Protein AF-A0A0G1JNJ3-F1 (afdb_monomer)

Sequence (106 aa):
MGRRGDKGFCFLMYSGKFKASFDRLKHMERIANGLELAELDLKLRGQGDIYGTMQSGIKTFKIANVYDIALLQRAKEDAELLANDLNRYPALVNKLMEKGKYIGNN

InterPro domains:
  IPR027417 P-loop containing nucleoside triphosphate hydrolase [G3DSA:3.40.50.300] (1-87)
  IPR045562 ATP-dependent DNA helicase RecG, domain 3, C-terminal [PF19833] (33-84)
  IPR047112 ATP-dependent DNA helicase RecG/Transcription-repair-coupling factor [PTHR47964] (2-101)

Nearest PDB structures (foldseek):
  8qkv-assembly1_S  TM=1.849E-01  e=5.425E+00  Saccharomyces cerevisiae S288C

Mean predicted aligned error: 15.07 Å

Secondary structure (DSSP, 8-state):
---TT-----------S-HHHHHHHHHHHH---HHHHHHHHHHHH----TTS---TTS---SS--TT-HHHHHHHHHHHHHHHHTGGG-HHHHHHHHHT-------

Organism: NCBI:txid1619110

Solvent-accessible surface area (backbone atoms only — not comparable to full-atom values): 7039 Å² total; per-residue (Å²): 105,52,67,96,84,49,93,46,70,83,86,89,84,84,88,77,92,51,68,72,63,53,53,51,52,54,47,63,74,70,48,86,49,70,66,64,46,49,55,49,46,39,68,76,70,42,79,74,64,86,79,79,56,88,52,97,75,71,77,71,62,90,83,62,58,88,83,42,56,69,59,54,50,48,55,47,52,53,48,56,59,45,62,78,50,46,84,82,37,60,72,56,51,53,56,52,62,76,69,58,78,86,79,70,89,126

pLDDT: mean 74.66, std 15.03, range [33.78, 92.81]

Structure (mmCIF, N/CA/C/O backbone):
data_AF-A0A0G1JNJ3-F1
#
_entry.id   AF-A0A0G1JNJ3-F1
#
loop_
_atom_site.group_PDB
_atom_site.id
_atom_site.type_symbol
_atom_site.label_atom_id
_atom_site.label_alt_id
_atom_site.label_comp_id
_atom_site.label_asym_id
_atom_site.label_entity_id
_atom_site.label_seq_id
_atom_site.pdbx_PDB_ins_code
_atom_site.Cartn_x
_atom_site.Cartn_y
_atom_site.Cartn_z
_atom_site.occupancy
_atom_site.B_iso_or_equiv
_atom_site.auth_seq_id
_atom_site.auth_comp_id
_atom_site.auth_asym_id
_atom_site.auth_atom_id
_atom_site.pdbx_PDB_model_num
ATOM 1 N N . MET A 1 1 ? -10.945 -10.115 20.872 1.00 64.25 1 MET A N 1
ATOM 2 C CA . MET A 1 1 ? -11.338 -11.091 19.825 1.00 64.25 1 MET A CA 1
ATOM 3 C C . MET A 1 1 ? -12.277 -12.120 20.427 1.00 64.25 1 MET A C 1
ATOM 5 O O . MET A 1 1 ? -12.018 -12.552 21.542 1.00 64.25 1 MET A O 1
ATOM 9 N N . GLY A 1 2 ? -13.352 -12.468 19.720 1.00 70.25 2 GLY A N 1
ATOM 10 C CA . GLY A 1 2 ? -14.291 -13.534 20.087 1.00 70.25 2 GLY A CA 1
ATOM 11 C C . GLY A 1 2 ? -14.202 -14.675 19.074 1.00 70.25 2 GLY A C 1
ATOM 12 O O . GLY A 1 2 ? -13.820 -14.448 17.925 1.00 70.25 2 GLY A O 1
ATOM 13 N N . ARG A 1 3 ? -14.510 -15.905 19.485 1.00 78.94 3 ARG A N 1
ATOM 14 C CA . ARG A 1 3 ? -14.499 -17.095 18.620 1.00 78.94 3 ARG A CA 1
ATOM 15 C C . ARG A 1 3 ? -15.792 -17.868 18.866 1.00 78.94 3 ARG A C 1
ATOM 17 O O . ARG A 1 3 ? -16.253 -17.921 19.995 1.00 78.94 3 ARG A O 1
ATOM 24 N N . ARG A 1 4 ? -16.366 -18.484 17.825 1.00 79.62 4 ARG A N 1
ATOM 25 C CA . ARG A 1 4 ? -17.544 -19.374 17.950 1.00 79.62 4 ARG A CA 1
ATOM 26 C C . ARG A 1 4 ? -18.808 -18.732 18.568 1.00 79.62 4 ARG A C 1
ATOM 28 O O . ARG A 1 4 ? -19.606 -19.426 19.178 1.00 79.62 4 ARG A O 1
ATOM 35 N N . GLY A 1 5 ? -19.034 -17.440 18.335 1.00 80.56 5 GLY A N 1
ATOM 36 C CA . GLY A 1 5 ? -20.267 -16.752 18.753 1.00 80.56 5 GLY A CA 1
ATOM 37 C C . GLY A 1 5 ? -20.150 -15.955 20.053 1.00 80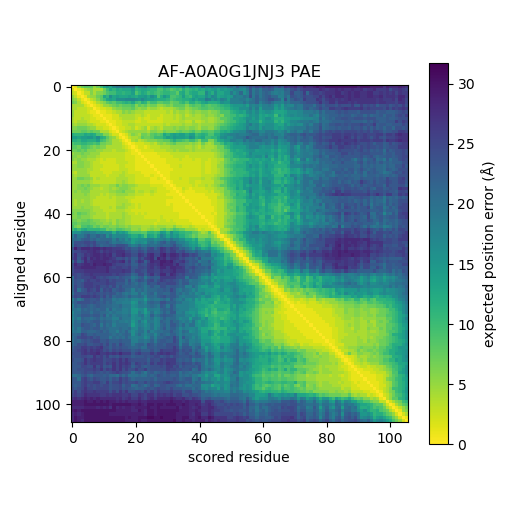.56 5 GLY A C 1
ATOM 38 O O . GLY A 1 5 ? -21.053 -15.183 20.364 1.00 80.56 5 GLY A O 1
ATOM 39 N N . ASP A 1 6 ? -19.023 -16.053 20.759 1.00 87.38 6 ASP A N 1
ATOM 40 C CA . ASP A 1 6 ? -18.770 -15.223 21.934 1.00 87.38 6 ASP A CA 1
ATOM 41 C C . ASP A 1 6 ? -18.473 -13.772 21.543 1.00 87.38 6 ASP A C 1
ATOM 43 O O . ASP A 1 6 ? -17.693 -13.495 20.621 1.00 87.38 6 ASP A O 1
ATOM 47 N N . LYS A 1 7 ? -19.063 -12.824 22.283 1.00 84.69 7 LYS A N 1
ATOM 48 C CA . LYS A 1 7 ? -18.768 -11.398 22.116 1.00 84.69 7 LYS A CA 1
ATOM 49 C C . LYS A 1 7 ? -17.326 -11.126 22.538 1.00 84.69 7 LYS A C 1
ATOM 51 O O . LYS A 1 7 ? -16.966 -11.268 23.702 1.00 84.69 7 LYS A O 1
ATOM 56 N N . GLY A 1 8 ? -16.505 -10.702 21.583 1.00 86.62 8 GLY A N 1
ATOM 57 C CA . GLY A 1 8 ? -15.144 -10.252 21.836 1.00 86.62 8 GLY A CA 1
ATOM 58 C C . GLY A 1 8 ? -15.056 -8.734 21.857 1.00 86.62 8 GLY A C 1
ATOM 59 O O . GLY A 1 8 ? -15.540 -8.080 20.940 1.00 86.62 8 GLY A O 1
ATOM 60 N N . PHE A 1 9 ? -14.360 -8.185 22.846 1.00 88.38 9 PHE A N 1
ATOM 61 C CA . PHE A 1 9 ? -14.020 -6.763 22.889 1.00 88.38 9 PHE A CA 1
ATOM 62 C C . PHE A 1 9 ? -12.565 -6.549 22.447 1.00 88.38 9 PHE A C 1
ATOM 64 O O . PHE A 1 9 ? -11.728 -7.458 22.531 1.00 88.38 9 PHE A O 1
ATOM 71 N N . CYS A 1 10 ? -12.273 -5.359 21.925 1.00 86.62 10 CYS A N 1
ATOM 72 C CA . CYS A 1 10 ? -10.930 -4.895 21.592 1.00 86.62 10 CYS A CA 1
ATOM 73 C C . CYS A 1 10 ? -10.835 -3.424 22.000 1.00 86.62 10 CYS A C 1
ATOM 75 O O . CYS A 1 10 ? -11.618 -2.605 21.527 1.00 86.62 10 CYS A O 1
ATOM 77 N N . PHE A 1 11 ? -9.906 -3.107 22.899 1.00 89.62 11 PHE A N 1
ATOM 78 C CA . PHE A 1 11 ? -9.654 -1.740 23.343 1.00 89.62 11 PHE A CA 1
ATOM 79 C C . PHE A 1 11 ? -8.382 -1.233 22.673 1.00 89.62 11 PHE A C 1
ATOM 81 O O . PHE A 1 11 ? -7.313 -1.821 22.832 1.00 89.62 11 PHE A O 1
ATOM 88 N N . LEU A 1 12 ? -8.507 -0.145 21.917 1.00 88.12 12 LEU A N 1
ATOM 89 C CA . LEU A 1 12 ? -7.393 0.499 21.233 1.00 88.12 12 LEU A CA 1
ATOM 90 C C . LEU A 1 12 ? -6.924 1.693 22.069 1.00 88.12 12 LEU A C 1
ATOM 92 O O . LEU A 1 12 ? -7.633 2.689 22.191 1.00 88.12 12 LEU A O 1
ATOM 96 N N . MET A 1 13 ? -5.732 1.590 22.655 1.00 88.06 13 MET A N 1
ATOM 97 C CA . MET A 1 13 ? -5.107 2.676 23.414 1.00 88.06 13 MET A CA 1
ATOM 98 C C . MET A 1 13 ? -4.053 3.372 22.555 1.00 88.06 13 MET A C 1
ATOM 100 O O . MET A 1 13 ? -3.191 2.720 21.970 1.00 88.06 13 MET A O 1
ATOM 104 N N . TYR A 1 14 ? -4.106 4.702 22.494 1.00 86.31 14 TYR A N 1
ATOM 105 C CA . TYR A 1 14 ? -3.184 5.514 21.706 1.00 86.31 14 TYR A CA 1
ATOM 106 C C . TYR A 1 14 ? -2.445 6.516 22.595 1.00 86.31 14 TYR A C 1
ATOM 108 O O . TYR A 1 14 ? -3.071 7.333 23.262 1.00 86.31 14 TYR A O 1
ATOM 116 N N . SER A 1 15 ? -1.113 6.473 22.572 1.00 85.19 15 SER A N 1
ATOM 117 C CA . SER A 1 15 ? -0.225 7.414 23.278 1.00 85.19 15 SER A CA 1
ATOM 118 C C . SER A 1 15 ? 0.772 8.114 22.342 1.00 85.19 15 SER A C 1
ATOM 120 O O . SER A 1 15 ? 1.742 8.728 22.785 1.00 85.19 15 SER A O 1
ATOM 122 N N . GLY A 1 16 ? 0.566 8.005 21.026 1.00 80.69 16 GLY A N 1
ATOM 123 C CA . GLY A 1 16 ? 1.485 8.540 20.026 1.00 80.69 16 GLY A CA 1
ATOM 124 C C . GLY A 1 16 ? 1.351 10.050 19.806 1.00 80.69 16 GLY A C 1
ATOM 125 O O . GLY A 1 16 ? 0.326 10.663 20.097 1.00 80.69 16 GLY A O 1
ATOM 126 N N . LYS A 1 17 ? 2.386 10.649 19.203 1.00 75.50 17 LYS A N 1
ATOM 127 C CA . LYS A 1 17 ? 2.418 12.078 18.832 1.00 75.50 17 LYS A CA 1
ATOM 128 C C . LYS A 1 17 ? 2.021 12.354 17.372 1.00 75.50 17 LYS A C 1
ATOM 130 O O . LYS A 1 17 ? 1.909 13.509 16.980 1.00 75.50 17 LYS A O 1
ATOM 135 N N . PHE A 1 18 ? 1.823 11.314 16.556 1.00 78.31 18 PHE A N 1
ATOM 136 C CA . PHE A 1 18 ? 1.670 11.437 15.101 1.00 78.31 18 PHE A CA 1
ATOM 137 C C . PHE A 1 18 ? 0.227 11.236 14.638 1.00 78.31 18 PHE A C 1
ATOM 139 O O . PHE A 1 18 ? -0.327 10.145 14.762 1.00 78.31 18 PHE A O 1
ATOM 146 N N . LYS A 1 19 ? -0.344 12.257 13.991 1.00 79.19 19 LYS A N 1
ATOM 147 C CA . LYS A 1 19 ? -1.712 12.228 13.449 1.00 79.19 19 LYS A CA 1
ATOM 148 C C . LYS A 1 19 ? -1.986 11.008 12.552 1.00 79.19 19 LYS A C 1
ATOM 150 O O . LYS A 1 19 ? -3.000 10.347 12.723 1.00 79.19 19 LYS A O 1
ATOM 155 N N . ALA A 1 20 ? -1.033 10.631 11.697 1.00 79.19 20 ALA A N 1
ATOM 156 C CA . ALA A 1 20 ? -1.169 9.480 10.797 1.00 79.19 20 ALA A CA 1
ATOM 157 C C . ALA A 1 20 ? -1.391 8.139 11.529 1.00 79.19 20 ALA A C 1
ATOM 159 O O . ALA A 1 20 ? -2.079 7.249 11.034 1.00 79.19 20 ALA A O 1
ATOM 160 N N . SER A 1 21 ? -0.825 7.967 12.726 1.00 81.38 21 SER A N 1
ATOM 161 C CA . SER A 1 21 ? -1.053 6.761 13.532 1.00 81.38 21 SER A CA 1
ATOM 162 C C . SER A 1 21 ? -2.444 6.746 14.161 1.00 81.38 21 SER A C 1
ATOM 164 O O . SER A 1 21 ? -3.043 5.682 14.281 1.00 81.38 21 SER A O 1
ATOM 166 N N . PHE A 1 22 ? -2.973 7.918 14.509 1.00 87.25 22 PHE A N 1
ATOM 167 C CA . PHE A 1 22 ? -4.340 8.061 14.995 1.00 87.25 22 PHE A CA 1
ATOM 168 C C . PHE A 1 22 ? -5.373 7.818 13.885 1.00 87.25 22 PHE A C 1
ATOM 170 O O . PHE A 1 22 ? -6.339 7.090 14.101 1.00 87.25 22 PHE A O 1
ATOM 177 N N . ASP A 1 23 ? -5.138 8.347 12.683 1.00 86.44 23 ASP A N 1
ATOM 178 C CA . ASP A 1 23 ? -6.037 8.156 11.537 1.00 86.44 23 ASP A CA 1
ATOM 179 C C . ASP A 1 23 ? -6.158 6.666 11.163 1.00 86.44 23 ASP A C 1
ATOM 181 O O . ASP A 1 23 ? -7.260 6.162 10.951 1.00 86.44 23 ASP A O 1
ATOM 185 N N . ARG A 1 24 ? -5.053 5.907 11.210 1.00 87.75 24 ARG A N 1
ATOM 186 C CA . ARG A 1 24 ? -5.081 4.442 11.030 1.00 87.75 24 ARG A CA 1
ATOM 187 C C . ARG A 1 24 ? -5.938 3.726 12.076 1.00 87.75 24 ARG A C 1
ATOM 189 O O . ARG A 1 24 ? -6.727 2.854 11.720 1.00 87.75 24 ARG A O 1
ATOM 196 N N . LEU A 1 25 ? -5.833 4.112 13.350 1.00 90.81 25 LEU A N 1
ATOM 197 C CA . LEU A 1 25 ? -6.685 3.554 14.408 1.00 90.81 25 LEU A CA 1
ATOM 198 C C . LEU A 1 25 ? -8.164 3.873 14.168 1.00 90.81 25 LEU A C 1
ATOM 200 O O . LEU A 1 25 ? -9.019 3.021 14.393 1.00 90.81 25 LEU A O 1
ATOM 204 N N . LYS A 1 26 ? -8.471 5.070 13.656 1.00 90.25 26 LYS A N 1
ATOM 205 C CA . LYS A 1 26 ? -9.841 5.453 13.299 1.00 90.25 26 LYS A CA 1
ATOM 206 C C . LYS A 1 26 ? -10.407 4.644 12.140 1.00 90.25 26 LYS A C 1
ATOM 208 O O . LYS A 1 26 ? -11.596 4.330 12.149 1.00 90.25 26 LYS A O 1
ATOM 213 N N . HIS A 1 27 ? -9.579 4.273 11.171 1.00 90.44 27 HIS A N 1
ATOM 214 C CA . HIS A 1 27 ? -9.992 3.352 10.116 1.00 90.44 27 HIS A CA 1
ATOM 215 C C . HIS A 1 27 ? -10.257 1.942 10.658 1.00 90.44 27 HIS A C 1
ATOM 217 O O . HIS A 1 27 ? -11.282 1.356 10.321 1.00 90.44 27 HIS A O 1
ATOM 223 N N . MET A 1 28 ? -9.413 1.447 11.569 1.00 90.25 28 MET A N 1
ATOM 224 C CA . MET A 1 28 ? -9.605 0.148 12.230 1.00 90.25 28 MET A CA 1
ATOM 225 C C . MET A 1 28 ? -10.878 0.091 13.096 1.00 90.25 28 MET A C 1
ATOM 227 O O . MET A 1 28 ? -11.490 -0.964 13.210 1.00 90.25 28 MET A O 1
ATOM 231 N N . GLU A 1 29 ? -11.291 1.215 13.691 1.00 91.38 29 GLU A N 1
ATOM 232 C CA . GLU A 1 29 ? -12.544 1.329 14.457 1.00 91.38 29 GLU A CA 1
ATOM 233 C C . GLU A 1 29 ? -13.795 1.248 13.561 1.00 91.38 29 GLU A C 1
ATOM 235 O O . GLU A 1 29 ? -14.816 0.703 13.973 1.00 91.38 29 GLU A O 1
ATOM 240 N N . ARG A 1 30 ? -13.738 1.812 12.348 1.00 91.44 30 ARG A N 1
ATOM 241 C CA . ARG A 1 30 ? -14.918 2.003 11.482 1.00 91.44 30 ARG A CA 1
ATOM 242 C C . ARG A 1 30 ? -15.113 0.902 10.446 1.00 91.44 30 ARG A C 1
ATOM 244 O O . ARG A 1 30 ? -16.249 0.633 10.065 1.00 91.44 30 ARG A O 1
ATOM 251 N N . ILE A 1 31 ? -14.029 0.303 9.959 1.00 91.12 31 ILE A N 1
ATOM 252 C CA . ILE A 1 31 ? -14.078 -0.663 8.861 1.00 91.12 31 ILE A CA 1
ATOM 253 C C . ILE A 1 31 ? -14.198 -2.072 9.442 1.00 91.12 31 ILE A C 1
ATOM 255 O O . ILE A 1 31 ? -13.260 -2.602 10.031 1.00 91.12 31 ILE A O 1
ATOM 259 N N . ALA A 1 32 ? -15.363 -2.692 9.249 1.00 89.94 32 ALA A N 1
ATOM 260 C CA . ALA A 1 32 ? -15.618 -4.064 9.688 1.00 89.94 32 ALA A CA 1
ATOM 261 C C . ALA A 1 32 ? -15.123 -5.123 8.683 1.00 89.94 32 ALA A C 1
ATOM 263 O O . ALA A 1 32 ? -14.925 -6.280 9.053 1.00 89.94 32 ALA A O 1
ATOM 264 N N . ASN A 1 33 ? -14.934 -4.748 7.412 1.00 92.81 33 ASN A N 1
ATOM 265 C CA . ASN A 1 33 ? -14.468 -5.655 6.369 1.00 92.81 33 ASN A CA 1
ATOM 266 C C . ASN A 1 33 ? -12.932 -5.710 6.339 1.00 92.81 33 ASN A C 1
ATOM 268 O O . ASN A 1 33 ? -12.262 -4.710 6.087 1.00 92.81 33 ASN A O 1
ATOM 272 N N . GLY A 1 34 ? -12.370 -6.900 6.556 1.00 88.50 34 GLY A N 1
ATOM 273 C CA . GLY A 1 34 ? -10.920 -7.092 6.601 1.00 88.50 34 GLY A CA 1
ATOM 274 C C . GLY A 1 34 ? -10.195 -6.818 5.279 1.00 88.50 34 GLY A C 1
ATOM 275 O O . GLY A 1 34 ? -9.055 -6.365 5.313 1.00 88.50 34 GLY A O 1
ATOM 276 N N . LEU A 1 35 ? -10.836 -7.051 4.129 1.00 91.44 35 LEU A N 1
ATOM 277 C CA . LEU A 1 35 ? -10.239 -6.792 2.814 1.00 91.44 35 LEU A CA 1
ATOM 278 C C . LEU A 1 35 ? -10.146 -5.290 2.542 1.00 91.44 35 LEU A C 1
ATOM 280 O O . LEU A 1 35 ? -9.080 -4.795 2.191 1.00 91.44 35 LEU A O 1
ATOM 284 N N . GLU A 1 36 ? -11.233 -4.557 2.784 1.00 90.25 36 GLU A N 1
ATOM 285 C CA . GLU A 1 36 ? -11.264 -3.097 2.628 1.00 90.25 36 GLU A CA 1
ATOM 286 C C . GLU A 1 36 ? -10.245 -2.417 3.554 1.00 90.25 36 GLU A C 1
ATOM 288 O O . GLU A 1 36 ? -9.502 -1.524 3.139 1.00 90.25 36 GLU A O 1
ATOM 293 N N . LEU A 1 37 ? -10.155 -2.883 4.806 1.00 91.38 37 LEU A N 1
ATOM 294 C CA . LEU A 1 37 ? -9.171 -2.376 5.758 1.00 91.38 37 LEU A CA 1
ATOM 295 C C . LEU A 1 37 ? -7.736 -2.663 5.290 1.00 91.38 37 LEU A C 1
ATOM 297 O O . LEU A 1 37 ? -6.872 -1.800 5.435 1.00 91.38 37 LEU A O 1
ATOM 301 N N . ALA A 1 38 ? -7.482 -3.838 4.708 1.00 88.19 38 ALA A N 1
ATOM 302 C CA . ALA A 1 38 ? -6.171 -4.204 4.179 1.00 88.19 38 ALA A CA 1
ATOM 303 C C . ALA A 1 38 ? -5.777 -3.369 2.951 1.00 88.19 38 ALA A C 1
ATOM 305 O O . ALA A 1 38 ? -4.630 -2.935 2.857 1.00 88.19 38 ALA A O 1
ATOM 306 N N . GLU A 1 39 ? -6.708 -3.082 2.037 1.00 86.69 39 GLU A N 1
ATOM 307 C CA . GLU A 1 39 ? -6.451 -2.189 0.899 1.00 86.69 39 GLU A CA 1
ATOM 308 C C . GLU A 1 39 ? -6.116 -0.768 1.354 1.00 86.69 39 GLU A C 1
ATOM 310 O O . GLU A 1 39 ? -5.215 -0.123 0.812 1.00 86.69 39 GLU A O 1
ATOM 315 N N . LEU A 1 40 ? -6.840 -0.267 2.356 1.00 87.31 40 LEU A N 1
ATOM 316 C CA . LEU A 1 40 ? -6.575 1.046 2.918 1.00 87.31 40 LEU A CA 1
ATOM 317 C C . LEU A 1 40 ? -5.241 1.082 3.675 1.00 87.31 40 LEU A C 1
ATOM 319 O O . LEU A 1 40 ? -4.493 2.046 3.511 1.00 87.31 40 LEU A O 1
ATOM 323 N N . ASP A 1 41 ? -4.905 0.044 4.450 1.00 86.00 41 ASP A N 1
ATOM 324 C CA . ASP A 1 41 ? -3.589 -0.067 5.094 1.00 86.00 41 ASP A CA 1
ATOM 325 C C . ASP A 1 41 ? -2.476 -0.085 4.043 1.00 86.00 41 ASP A C 1
ATOM 327 O O . ASP A 1 41 ? -1.523 0.676 4.167 1.00 86.00 41 ASP A O 1
ATOM 331 N N . LEU A 1 42 ? -2.634 -0.843 2.954 1.00 82.62 42 LEU A N 1
ATOM 332 C CA . LEU A 1 42 ? -1.676 -0.881 1.848 1.00 82.62 42 LEU A CA 1
ATOM 333 C C . LEU A 1 42 ? -1.485 0.498 1.196 1.00 82.62 42 LEU A C 1
ATOM 335 O O . LEU A 1 42 ? -0.359 0.888 0.891 1.00 82.62 42 LEU A O 1
ATOM 339 N N . LYS A 1 43 ? -2.565 1.268 1.019 1.00 82.06 43 LYS A N 1
ATOM 340 C CA . LYS A 1 43 ? -2.502 2.640 0.486 1.00 82.06 43 LYS A CA 1
ATOM 341 C C . LYS A 1 43 ? -1.814 3.608 1.452 1.00 82.06 43 LYS A C 1
ATOM 343 O O . LYS A 1 43 ? -1.000 4.417 1.016 1.00 82.06 43 LYS A O 1
ATOM 348 N N . LEU A 1 44 ? -2.131 3.540 2.747 1.00 79.81 44 LEU A N 1
ATOM 349 C CA . LEU A 1 44 ? -1.604 4.456 3.770 1.00 79.81 44 LEU A CA 1
ATOM 350 C C . LEU A 1 44 ? -0.162 4.126 4.182 1.00 79.81 44 LEU A C 1
A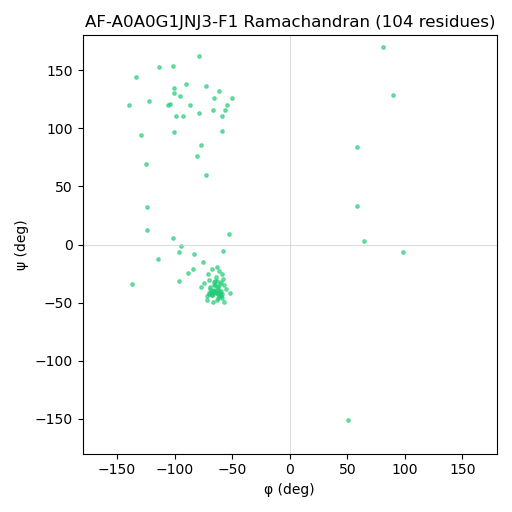TOM 352 O O . LEU A 1 44 ? 0.623 5.027 4.475 1.00 79.81 44 LEU A O 1
ATOM 356 N N . ARG A 1 45 ? 0.182 2.839 4.238 1.00 76.88 45 ARG A N 1
ATOM 357 C CA . ARG A 1 45 ? 1.500 2.321 4.626 1.00 76.88 45 ARG A CA 1
ATOM 358 C C . ARG A 1 45 ? 2.449 2.198 3.434 1.00 76.88 45 ARG A C 1
ATOM 360 O O . ARG A 1 45 ? 3.663 2.231 3.625 1.00 76.88 45 ARG A O 1
ATOM 367 N N . GLY A 1 46 ? 1.899 2.068 2.228 1.00 71.25 46 GLY A N 1
ATOM 368 C CA . GLY A 1 46 ? 2.624 1.670 1.027 1.00 71.25 46 GLY A CA 1
ATOM 369 C C . GLY A 1 46 ? 2.813 0.152 0.949 1.00 71.25 46 GLY A C 1
ATOM 370 O O . GLY A 1 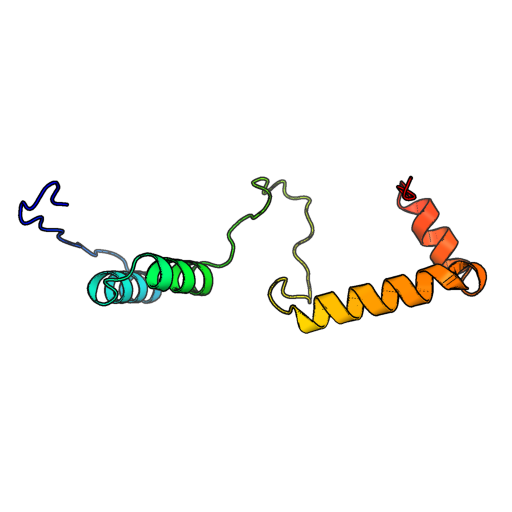46 ? 2.597 -0.572 1.918 1.00 71.25 46 GLY A O 1
ATOM 371 N N . GLN A 1 47 ? 3.273 -0.326 -0.211 1.00 61.34 47 GLN A N 1
ATOM 372 C CA . GLN A 1 47 ? 3.482 -1.751 -0.541 1.00 61.34 47 GLN A CA 1
ATOM 373 C C . GLN A 1 47 ? 4.426 -2.534 0.379 1.00 61.34 47 GLN A C 1
ATOM 375 O O . GLN A 1 47 ? 4.576 -3.742 0.207 1.00 61.34 47 GLN A O 1
ATOM 380 N N . GLY A 1 48 ? 5.091 -1.879 1.333 1.00 59.72 48 GLY A N 1
ATOM 381 C CA . GLY A 1 48 ? 6.262 -2.469 1.962 1.00 59.72 48 GLY A CA 1
ATOM 382 C C . GLY A 1 48 ? 7.241 -2.963 0.891 1.00 59.72 48 GLY A C 1
ATOM 383 O O . GLY A 1 48 ? 7.298 -2.433 -0.221 1.00 59.72 48 GLY A O 1
ATOM 384 N N . ASP A 1 49 ? 8.008 -3.987 1.229 1.00 52.50 49 ASP A N 1
ATOM 385 C CA . ASP A 1 49 ? 8.993 -4.577 0.335 1.00 52.50 49 ASP A CA 1
ATOM 386 C C . ASP A 1 49 ? 8.430 -5.858 -0.294 1.00 52.50 49 ASP A C 1
ATOM 388 O O . ASP A 1 49 ? 8.443 -6.921 0.326 1.00 52.50 49 ASP A O 1
ATOM 392 N N . ILE A 1 50 ? 7.887 -5.756 -1.513 1.00 51.94 50 ILE A N 1
ATOM 393 C CA . ILE A 1 50 ? 7.191 -6.861 -2.209 1.00 51.94 50 ILE A CA 1
ATOM 394 C C . ILE A 1 50 ? 8.111 -8.084 -2.394 1.00 51.94 50 ILE A C 1
ATOM 396 O O . ILE A 1 50 ? 7.642 -9.217 -2.464 1.00 51.94 50 ILE A O 1
ATOM 400 N N . TYR A 1 51 ? 9.428 -7.869 -2.420 1.00 50.03 51 TYR A N 1
ATOM 401 C CA . TYR A 1 51 ? 10.427 -8.912 -2.651 1.00 50.03 51 TYR A CA 1
ATOM 402 C C . TYR A 1 51 ? 11.112 -9.410 -1.373 1.00 50.03 51 TYR A C 1
ATOM 404 O O . TYR A 1 51 ? 12.047 -10.202 -1.453 1.00 50.03 51 TYR A O 1
ATOM 412 N N . GLY A 1 52 ? 10.676 -8.966 -0.187 1.00 47.34 52 GLY A N 1
ATOM 413 C CA . GLY A 1 52 ? 11.216 -9.434 1.097 1.00 47.34 52 GLY A CA 1
ATOM 414 C C . GLY A 1 52 ? 12.692 -9.097 1.342 1.00 47.34 52 GLY A C 1
ATOM 415 O O . GLY A 1 52 ? 13.246 -9.470 2.374 1.00 47.34 52 GLY A O 1
ATOM 416 N N . THR A 1 53 ? 13.334 -8.368 0.433 1.00 49.91 53 THR A N 1
ATOM 417 C CA . THR A 1 53 ? 14.721 -7.949 0.558 1.00 49.91 53 THR A CA 1
ATOM 418 C C . THR A 1 53 ? 14.816 -6.461 0.311 1.00 49.91 53 THR A C 1
ATOM 420 O O . THR A 1 53 ? 15.111 -6.019 -0.801 1.00 49.91 53 THR A O 1
ATOM 423 N N . MET A 1 54 ? 14.778 -5.706 1.402 1.00 47.06 54 MET A N 1
ATOM 424 C CA . MET A 1 54 ? 15.500 -4.445 1.455 1.00 47.06 54 MET A CA 1
ATOM 425 C C . MET A 1 54 ? 16.988 -4.812 1.572 1.00 47.06 54 MET A C 1
ATOM 427 O O . MET A 1 54 ? 17.666 -4.500 2.545 1.00 47.06 54 MET A O 1
ATOM 431 N N . GLN A 1 55 ? 17.518 -5.539 0.580 1.00 48.00 55 GLN A N 1
ATOM 432 C CA . GLN A 1 55 ? 18.900 -5.315 0.219 1.00 48.00 55 GLN A CA 1
ATOM 433 C C . GLN A 1 55 ? 18.911 -3.903 -0.343 1.00 48.00 55 GLN A C 1
ATOM 435 O O . GLN A 1 55 ? 18.169 -3.581 -1.270 1.00 48.00 55 GLN A O 1
ATOM 440 N N . SER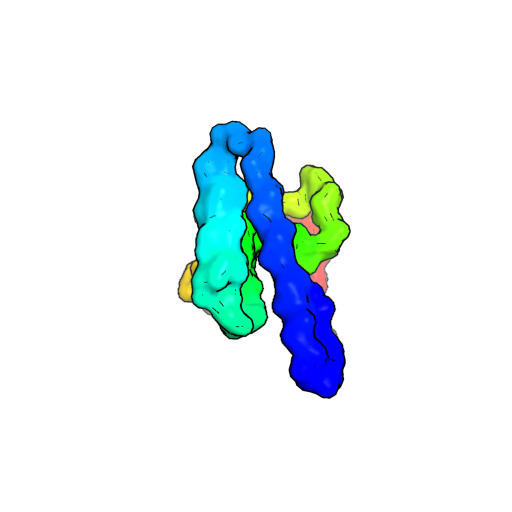 A 1 56 ? 19.779 -3.072 0.212 1.00 52.03 56 SER A N 1
ATOM 441 C CA . SER A 1 56 ? 20.073 -1.687 -0.161 1.00 52.03 56 SER A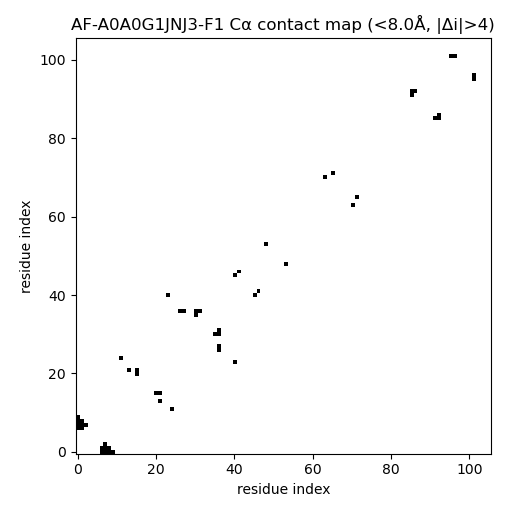 CA 1
ATOM 442 C C . SER A 1 56 ? 20.424 -1.455 -1.650 1.00 52.03 56 SER A C 1
ATOM 444 O O . SER A 1 56 ? 20.839 -0.358 -2.013 1.00 52.03 56 SER A O 1
ATOM 446 N N . GLY A 1 57 ? 20.264 -2.460 -2.521 1.00 45.62 57 GLY A N 1
ATOM 447 C CA . GLY A 1 57 ? 20.627 -2.461 -3.935 1.00 45.62 57 GLY A CA 1
ATOM 448 C C . GLY A 1 57 ? 19.474 -2.566 -4.944 1.00 45.62 57 GLY A C 1
ATOM 449 O O . GLY A 1 57 ? 19.721 -2.304 -6.123 1.00 45.62 57 GLY A O 1
ATOM 450 N N . ILE A 1 58 ? 18.231 -2.894 -4.554 1.00 47.78 58 ILE A N 1
ATOM 451 C CA . ILE A 1 58 ? 17.103 -2.831 -5.504 1.00 47.78 58 ILE A CA 1
ATOM 452 C C . ILE A 1 58 ? 16.681 -1.371 -5.646 1.00 47.78 58 ILE A C 1
ATOM 454 O O . ILE A 1 58 ? 16.209 -0.735 -4.706 1.00 47.78 58 ILE A O 1
ATOM 458 N N . LYS A 1 59 ? 16.901 -0.819 -6.843 1.00 51.69 59 LYS A N 1
ATOM 459 C CA . LYS A 1 59 ? 16.565 0.567 -7.168 1.00 51.69 59 LYS A CA 1
ATOM 460 C C . LYS A 1 59 ? 15.075 0.786 -6.951 1.00 51.69 59 LYS A C 1
ATOM 462 O O . LYS A 1 59 ? 14.259 0.331 -7.748 1.00 51.69 59 LYS A O 1
ATOM 467 N N . THR A 1 60 ? 14.738 1.565 -5.932 1.00 54.56 60 THR A N 1
ATOM 468 C CA . THR A 1 60 ? 13.460 2.268 -5.878 1.00 54.56 60 THR A CA 1
ATOM 469 C C . THR A 1 60 ? 13.296 2.992 -7.214 1.00 54.56 60 THR A C 1
ATOM 471 O O . THR A 1 60 ? 14.209 3.705 -7.652 1.00 54.56 60 THR A O 1
ATOM 474 N N . PHE A 1 61 ? 12.182 2.772 -7.911 1.00 56.28 61 PHE A N 1
ATOM 475 C CA . PHE A 1 61 ? 11.894 3.528 -9.122 1.00 56.28 61 PHE A CA 1
ATOM 476 C C . PHE A 1 61 ? 11.924 5.020 -8.762 1.00 56.28 61 PHE A C 1
ATOM 478 O O . PHE A 1 61 ? 11.141 5.484 -7.942 1.00 56.28 61 PHE A O 1
ATOM 485 N N . LYS A 1 62 ? 12.871 5.774 -9.337 1.00 55.88 62 LYS A N 1
ATOM 486 C CA . LYS A 1 62 ? 13.058 7.201 -9.008 1.00 55.88 62 LYS A CA 1
ATOM 487 C C . LYS A 1 62 ? 11.887 8.078 -9.461 1.00 55.88 62 LYS A C 1
ATOM 489 O O . LYS A 1 62 ? 11.766 9.205 -9.001 1.00 55.88 62 LYS A O 1
ATOM 494 N N . ILE A 1 63 ? 11.101 7.585 -10.418 1.00 58.28 63 ILE A N 1
ATOM 495 C CA . ILE A 1 63 ? 10.073 8.347 -11.141 1.00 58.28 63 ILE A CA 1
ATOM 496 C C . ILE A 1 63 ? 8.784 7.525 -11.301 1.00 58.28 63 ILE A C 1
ATOM 498 O O . ILE A 1 63 ? 7.697 8.087 -11.267 1.00 58.28 63 ILE A O 1
ATOM 502 N N . ALA A 1 64 ? 8.884 6.201 -11.462 1.00 60.41 64 ALA A N 1
ATOM 503 C CA . ALA A 1 64 ? 7.727 5.348 -11.720 1.00 60.41 64 ALA A CA 1
ATOM 504 C C . ALA A 1 64 ? 7.090 4.821 -10.426 1.00 60.41 64 ALA A C 1
ATOM 506 O O . ALA A 1 64 ? 7.781 4.385 -9.506 1.00 60.41 64 ALA A O 1
ATOM 507 N N . ASN A 1 65 ? 5.761 4.821 -10.385 1.00 64.00 65 ASN A N 1
ATOM 508 C CA . ASN A 1 65 ? 4.989 4.137 -9.361 1.00 64.00 65 ASN A CA 1
ATOM 509 C C . ASN A 1 65 ? 4.584 2.756 -9.896 1.00 64.00 65 ASN A C 1
ATOM 511 O O . ASN A 1 65 ? 4.003 2.669 -10.972 1.00 64.00 65 ASN A O 1
ATOM 515 N N . VAL A 1 66 ? 4.860 1.685 -9.148 1.00 64.19 66 VAL A N 1
ATOM 516 C CA . VAL A 1 66 ? 4.493 0.306 -9.534 1.00 64.19 66 VAL A CA 1
ATOM 517 C C . VAL A 1 66 ? 2.968 0.126 -9.629 1.00 64.19 66 VAL A C 1
ATOM 519 O O . VAL A 1 66 ? 2.488 -0.773 -10.308 1.00 64.19 66 VAL A O 1
ATOM 522 N N . TYR A 1 67 ? 2.197 1.020 -9.011 1.00 60.91 67 TYR A N 1
ATOM 523 C CA . TYR A 1 67 ? 0.741 1.053 -9.126 1.00 60.91 67 TYR A CA 1
ATOM 524 C C . TYR A 1 67 ? 0.216 1.790 -10.366 1.00 60.91 67 TYR A C 1
ATOM 526 O O . TYR A 1 67 ? -0.985 1.739 -10.628 1.00 60.91 67 TYR A O 1
ATOM 534 N N . ASP A 1 68 ? 1.071 2.467 -11.139 1.00 74.62 68 ASP A N 1
ATOM 535 C CA . ASP A 1 68 ? 0.673 3.029 -12.432 1.00 74.62 68 ASP A CA 1
ATOM 536 C C . ASP A 1 68 ? 0.699 1.921 -13.492 1.00 74.62 68 ASP A C 1
ATOM 538 O O . ASP A 1 68 ? 1.619 1.794 -14.303 1.00 74.62 68 ASP A O 1
ATOM 542 N N . ILE A 1 69 ? -0.332 1.076 -13.437 1.00 75.56 69 ILE A N 1
ATOM 543 C CA . ILE A 1 69 ? -0.504 -0.067 -14.338 1.00 75.56 69 ILE A CA 1
ATOM 544 C C . ILE A 1 69 ? -0.505 0.402 -15.798 1.00 75.56 69 ILE A C 1
ATOM 546 O O . ILE A 1 69 ? 0.050 -0.276 -16.657 1.00 75.56 69 ILE A O 1
ATOM 550 N N . ALA A 1 70 ? -1.055 1.584 -16.085 1.00 77.88 70 ALA A N 1
ATOM 551 C CA . ALA A 1 70 ? -1.086 2.139 -17.435 1.00 77.88 70 ALA A CA 1
ATOM 552 C C . ALA A 1 70 ? 0.310 2.551 -17.930 1.00 77.88 70 ALA A C 1
ATOM 554 O O . ALA A 1 70 ? 0.632 2.381 -19.107 1.00 77.88 70 ALA A O 1
ATOM 555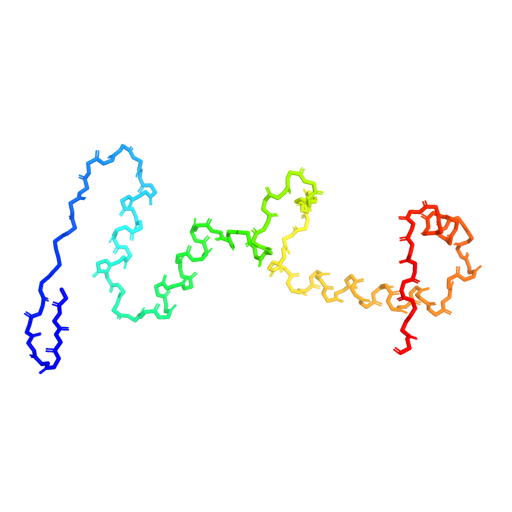 N N . LEU A 1 71 ? 1.159 3.104 -17.061 1.00 81.44 71 LEU A N 1
ATOM 556 C CA . LEU A 1 71 ? 2.557 3.382 -17.390 1.00 81.44 71 LEU A CA 1
ATOM 557 C C . LEU A 1 71 ? 3.360 2.093 -17.585 1.00 81.44 71 LEU A C 1
ATOM 559 O O . LEU A 1 71 ? 4.118 2.001 -18.546 1.00 81.44 71 LEU A O 1
ATOM 563 N N . LEU A 1 72 ? 3.181 1.101 -16.710 1.00 79.44 72 LEU A N 1
ATOM 564 C CA . LEU A 1 72 ? 3.864 -0.190 -16.827 1.00 79.44 72 LEU A CA 1
ATOM 565 C C . LEU A 1 72 ? 3.471 -0.933 -18.106 1.00 79.44 72 LEU A C 1
ATOM 567 O O . LEU A 1 72 ? 4.338 -1.475 -18.787 1.00 79.44 72 LEU A O 1
ATOM 571 N N . GLN A 1 73 ? 2.184 -0.917 -18.448 1.00 83.62 73 GLN A N 1
ATOM 572 C CA . GLN A 1 73 ? 1.671 -1.541 -19.660 1.00 83.62 73 GLN A CA 1
ATOM 573 C C . GLN A 1 73 ? 2.261 -0.881 -20.913 1.00 83.62 73 GLN A C 1
ATOM 575 O O . GLN A 1 73 ? 2.809 -1.581 -21.759 1.00 83.62 73 GLN A O 1
ATOM 580 N N . ARG A 1 74 ? 2.263 0.457 -20.984 1.00 85.31 74 ARG A N 1
ATOM 581 C CA . ARG A 1 74 ? 2.888 1.193 -22.097 1.00 85.31 74 ARG A CA 1
ATOM 582 C C . ARG A 1 74 ? 4.386 0.929 -22.203 1.00 85.31 74 ARG A C 1
ATOM 584 O O . ARG A 1 74 ? 4.885 0.664 -23.285 1.00 85.31 74 ARG A O 1
ATOM 591 N N . ALA A 1 75 ? 5.100 0.935 -21.078 1.00 84.38 75 ALA A N 1
ATOM 592 C CA . ALA A 1 75 ? 6.533 0.653 -21.068 1.00 84.38 75 ALA A CA 1
ATOM 593 C C . ALA A 1 75 ? 6.851 -0.768 -21.565 1.00 84.38 75 ALA A C 1
ATOM 595 O O . ALA A 1 75 ? 7.869 -0.976 -22.224 1.00 84.38 75 ALA A O 1
ATOM 596 N N . LYS A 1 76 ? 5.987 -1.743 -21.253 1.00 83.94 76 LYS A N 1
ATOM 597 C CA . LYS A 1 76 ? 6.093 -3.108 -21.773 1.00 83.94 76 LYS A CA 1
ATOM 598 C C . LYS A 1 76 ? 5.846 -3.147 -23.283 1.00 83.94 76 LYS A C 1
ATOM 600 O O . LYS A 1 76 ? 6.660 -3.720 -23.997 1.00 83.94 76 LYS A O 1
ATOM 605 N N . GLU A 1 77 ? 4.768 -2.527 -23.753 1.00 87.56 77 GLU A N 1
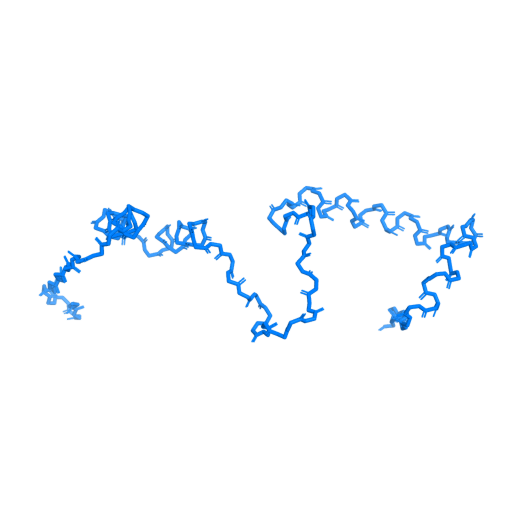ATOM 606 C CA . GLU A 1 77 ? 4.426 -2.458 -25.180 1.00 87.56 77 GLU A CA 1
ATOM 607 C C . GLU A 1 77 ? 5.544 -1.791 -25.996 1.00 87.56 77 GLU A C 1
ATOM 609 O O . GLU A 1 77 ? 5.988 -2.337 -27.004 1.00 87.56 77 GLU A O 1
ATOM 614 N N . ASP A 1 78 ? 6.079 -0.666 -25.515 1.00 85.75 78 ASP A N 1
ATOM 615 C CA . ASP A 1 78 ? 7.204 0.029 -26.144 1.00 85.75 78 ASP A CA 1
ATOM 616 C C . ASP A 1 78 ? 8.454 -0.861 -26.213 1.00 85.75 78 ASP A C 1
ATOM 618 O O . ASP A 1 78 ? 9.148 -0.899 -27.232 1.00 85.75 78 ASP A O 1
ATOM 622 N N . ALA A 1 79 ? 8.746 -1.604 -25.139 1.00 84.50 79 ALA A N 1
ATOM 623 C CA . ALA A 1 79 ? 9.875 -2.526 -25.102 1.00 84.50 79 ALA A CA 1
ATOM 624 C C . ALA A 1 79 ? 9.705 -3.697 -26.084 1.00 84.50 79 ALA A C 1
ATOM 626 O O . ALA A 1 79 ? 10.676 -4.078 -26.736 1.00 84.50 79 ALA A O 1
ATOM 627 N N . GLU A 1 80 ? 8.495 -4.244 -26.221 1.00 84.31 80 GLU A N 1
ATOM 628 C CA . GLU A 1 80 ? 8.175 -5.302 -27.189 1.00 84.31 80 GLU A CA 1
ATOM 629 C C . GLU A 1 80 ? 8.291 -4.803 -28.637 1.00 84.31 80 GLU A C 1
ATOM 631 O O . GLU A 1 80 ? 8.847 -5.497 -29.488 1.00 84.31 80 GLU A O 1
ATOM 636 N N . LEU A 1 81 ? 7.849 -3.574 -28.918 1.00 83.88 81 LEU A N 1
ATOM 637 C CA . LEU A 1 81 ? 8.025 -2.945 -30.229 1.00 83.88 81 LEU A CA 1
ATOM 638 C C . LEU A 1 81 ? 9.509 -2.757 -30.569 1.00 83.88 81 LEU A C 1
ATOM 640 O O . LEU A 1 81 ? 9.946 -3.102 -31.667 1.00 83.88 81 LEU A O 1
ATOM 644 N N . LEU A 1 82 ? 10.299 -2.258 -29.615 1.00 82.06 82 LEU A N 1
ATOM 645 C CA . LEU A 1 82 ? 11.743 -2.080 -29.772 1.00 82.06 82 LEU A CA 1
ATOM 646 C C . LEU A 1 82 ? 12.486 -3.413 -29.930 1.00 82.06 82 LEU A C 1
ATOM 648 O O . LEU A 1 82 ? 13.456 -3.465 -30.687 1.00 82.06 82 LEU A O 1
ATOM 652 N N . ALA A 1 83 ? 12.034 -4.481 -29.260 1.00 77.88 83 ALA A N 1
ATOM 653 C CA . ALA A 1 83 ? 12.621 -5.822 -29.336 1.00 77.88 83 ALA A CA 1
ATOM 654 C C . ALA A 1 83 ? 12.701 -6.353 -30.776 1.00 77.88 83 ALA A C 1
ATOM 656 O O . ALA A 1 83 ? 13.706 -6.958 -31.149 1.00 77.88 83 ALA A O 1
ATOM 657 N N . ASN A 1 84 ? 11.676 -6.078 -31.588 1.00 75.75 84 ASN A N 1
ATOM 658 C CA . ASN A 1 84 ? 11.591 -6.555 -32.969 1.00 75.75 84 ASN A CA 1
ATOM 659 C C . ASN A 1 84 ? 12.587 -5.859 -33.916 1.00 75.75 84 ASN A C 1
ATOM 661 O O . ASN A 1 84 ? 13.011 -6.464 -34.896 1.00 75.75 84 ASN A O 1
ATOM 665 N N . ASP A 1 85 ? 13.017 -4.633 -33.592 1.00 79.00 85 ASP A N 1
ATOM 666 C CA . ASP A 1 85 ? 13.887 -3.794 -34.431 1.00 79.00 85 ASP A CA 1
ATOM 667 C C . ASP A 1 85 ? 15.168 -3.345 -33.700 1.00 79.00 85 ASP A C 1
ATOM 669 O O . ASP A 1 85 ? 15.725 -2.270 -33.952 1.00 79.00 85 ASP A O 1
ATOM 673 N N . LEU A 1 86 ? 15.694 -4.180 -32.797 1.00 75.69 86 LEU A N 1
ATOM 674 C CA . LEU A 1 86 ? 16.873 -3.846 -31.983 1.00 75.69 86 LEU A CA 1
ATOM 675 C C . LEU A 1 86 ? 18.112 -3.492 -32.827 1.00 75.69 86 LEU A C 1
ATOM 677 O O . LEU A 1 86 ? 18.920 -2.649 -32.432 1.00 75.69 86 LEU A O 1
ATOM 681 N N . ASN A 1 87 ? 18.221 -4.074 -34.026 1.00 74.94 87 ASN A N 1
ATOM 682 C CA . ASN A 1 87 ? 19.300 -3.822 -34.988 1.00 74.94 87 ASN A CA 1
ATOM 683 C C . ASN A 1 87 ? 19.366 -2.360 -35.460 1.00 74.94 87 ASN A C 1
ATOM 685 O O . ASN A 1 87 ? 20.424 -1.894 -35.881 1.00 74.94 87 ASN A O 1
ATOM 689 N N . ARG A 1 88 ? 18.258 -1.613 -35.364 1.00 80.06 88 ARG A N 1
ATOM 690 C CA . ARG A 1 88 ? 18.197 -0.190 -35.720 1.00 80.06 88 ARG A CA 1
ATOM 691 C C . ARG A 1 88 ? 18.861 0.713 -34.674 1.00 80.06 88 ARG A C 1
ATOM 693 O O . ARG A 1 88 ? 19.172 1.865 -34.971 1.00 80.06 88 ARG A O 1
ATOM 700 N N . TYR A 1 89 ? 19.121 0.195 -33.471 1.00 81.50 89 TYR A N 1
ATOM 701 C CA . TYR A 1 89 ? 19.656 0.948 -32.335 1.00 81.50 89 TYR A CA 1
ATOM 702 C C . TYR A 1 89 ? 20.942 0.305 -31.782 1.00 81.50 89 TYR A C 1
ATOM 704 O O . TYR A 1 89 ? 20.962 -0.182 -30.649 1.00 81.50 89 TYR A O 1
ATOM 712 N N . PRO A 1 90 ? 22.063 0.346 -32.527 1.00 79.50 90 PRO A N 1
ATOM 713 C CA . PRO A 1 90 ? 23.305 -0.334 -32.140 1.00 79.50 90 PRO A CA 1
ATOM 714 C C . PRO A 1 90 ? 23.874 0.152 -30.796 1.00 79.50 90 PRO A C 1
ATOM 716 O O . PRO A 1 90 ? 24.399 -0.637 -30.013 1.00 79.50 90 PRO A O 1
ATOM 719 N N . ALA A 1 91 ? 23.706 1.436 -30.466 1.00 82.56 91 ALA A N 1
ATOM 720 C CA . ALA A 1 91 ? 24.110 1.978 -29.167 1.00 82.56 91 ALA A CA 1
ATOM 721 C C . ALA A 1 91 ? 23.293 1.402 -27.992 1.00 82.56 91 ALA A C 1
ATOM 723 O O . ALA A 1 91 ? 23.822 1.245 -26.890 1.00 82.56 91 ALA A O 1
ATOM 724 N N . LEU A 1 92 ? 22.014 1.074 -28.215 1.00 78.75 92 LEU A N 1
ATOM 725 C CA . LEU A 1 92 ? 21.157 0.436 -27.215 1.00 78.75 92 LEU A CA 1
ATOM 726 C C . LEU A 1 92 ? 21.570 -1.023 -27.011 1.00 78.75 92 LEU A C 1
ATOM 728 O O . LEU A 1 92 ? 21.717 -1.450 -25.869 1.00 78.75 92 LEU A O 1
ATOM 732 N N . VAL A 1 93 ? 21.830 -1.747 -28.103 1.00 80.31 93 VAL A N 1
ATOM 733 C CA . VAL A 1 93 ? 22.327 -3.131 -28.070 1.00 80.31 93 VAL A CA 1
ATOM 734 C C . VAL A 1 93 ? 23.630 -3.217 -27.278 1.00 80.31 93 VAL A C 1
ATOM 736 O O . VAL A 1 93 ? 23.716 -3.998 -26.333 1.00 80.31 93 VAL A O 1
ATOM 739 N N . ASN A 1 94 ? 24.607 -2.355 -27.570 1.00 80.12 94 ASN A N 1
ATOM 740 C CA . ASN A 1 94 ? 25.882 -2.334 -26.845 1.00 80.12 94 ASN A CA 1
ATOM 741 C C . ASN A 1 94 ? 25.688 -2.096 -25.340 1.00 80.12 94 ASN A C 1
ATOM 743 O O . ASN A 1 94 ? 26.270 -2.791 -24.512 1.00 80.12 94 ASN A O 1
ATOM 747 N N . LYS A 1 95 ? 24.798 -1.170 -24.973 1.00 80.69 95 LYS A N 1
ATOM 748 C CA . LYS A 1 95 ? 24.511 -0.837 -23.572 1.00 80.69 95 LYS A CA 1
ATOM 749 C C . LYS A 1 95 ? 23.760 -1.946 -22.825 1.00 80.69 95 LYS A C 1
ATOM 751 O O . LYS A 1 95 ? 23.920 -2.073 -21.610 1.00 80.69 95 LYS A O 1
ATOM 756 N N . LEU A 1 96 ? 22.930 -2.723 -23.525 1.00 77.50 96 LEU A N 1
ATOM 757 C CA . LEU A 1 96 ? 22.273 -3.917 -22.982 1.00 77.50 96 LEU A CA 1
ATOM 758 C C . LEU A 1 96 ? 23.292 -5.043 -22.759 1.00 77.50 96 LEU A C 1
ATOM 760 O O . LEU A 1 96 ? 23.276 -5.676 -21.705 1.00 77.50 96 LEU A O 1
ATOM 764 N N . MET A 1 97 ? 24.217 -5.232 -23.703 1.00 74.38 97 MET A N 1
ATOM 765 C CA . MET A 1 97 ? 25.289 -6.228 -23.607 1.00 74.38 97 MET A CA 1
ATOM 766 C C . MET A 1 97 ? 26.271 -5.923 -22.463 1.00 74.38 97 MET A C 1
ATOM 768 O O . MET A 1 97 ? 26.619 -6.825 -21.704 1.00 74.38 97 MET A O 1
ATOM 772 N N . GLU A 1 98 ? 26.654 -4.656 -22.266 1.00 76.62 98 GLU A N 1
ATOM 773 C CA . GLU A 1 98 ? 27.544 -4.223 -21.172 1.00 76.62 98 GLU A CA 1
ATOM 774 C C . GLU A 1 98 ? 26.956 -4.434 -19.766 1.00 76.62 98 GLU A C 1
ATOM 776 O O . GLU A 1 98 ? 27.701 -4.602 -18.802 1.00 76.62 98 GLU A O 1
ATOM 781 N N . LYS A 1 99 ? 25.624 -4.413 -19.617 1.00 67.94 99 LYS A N 1
ATOM 782 C CA . LYS A 1 99 ? 24.957 -4.480 -18.302 1.00 67.94 99 LYS A CA 1
ATOM 783 C C . 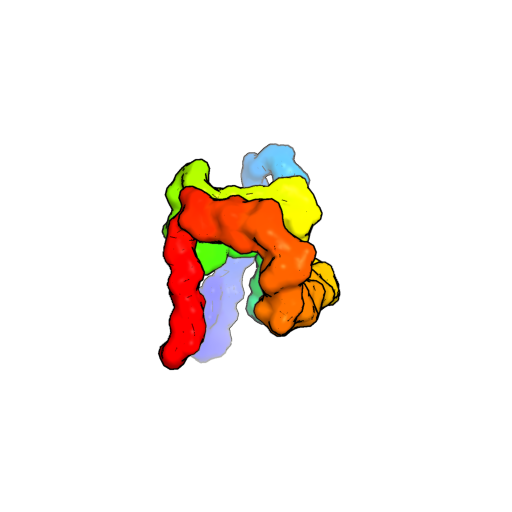LYS A 1 99 ? 24.540 -5.878 -17.843 1.00 67.94 99 LYS A C 1
ATOM 785 O O . LYS A 1 99 ? 24.090 -6.008 -16.707 1.00 67.94 99 LYS A O 1
ATOM 790 N N . GLY A 1 100 ? 24.777 -6.907 -18.655 1.00 52.03 100 GLY A N 1
ATOM 791 C CA . GLY A 1 100 ? 24.748 -8.304 -18.224 1.00 52.03 100 GLY A CA 1
ATOM 792 C C . GLY A 1 100 ? 23.390 -9.013 -18.324 1.00 52.03 100 GLY A C 1
ATOM 793 O O . GLY A 1 100 ? 22.388 -8.575 -17.768 1.00 52.03 100 GLY A O 1
ATOM 794 N N . LYS A 1 101 ? 23.455 -10.183 -18.982 1.00 50.88 101 LYS A N 1
ATOM 795 C CA . LYS A 1 101 ? 22.460 -11.261 -19.150 1.00 50.88 101 LYS A CA 1
ATOM 796 C C . LYS A 1 101 ? 21.129 -10.859 -19.790 1.00 50.88 101 LYS A C 1
ATOM 798 O O . LYS A 1 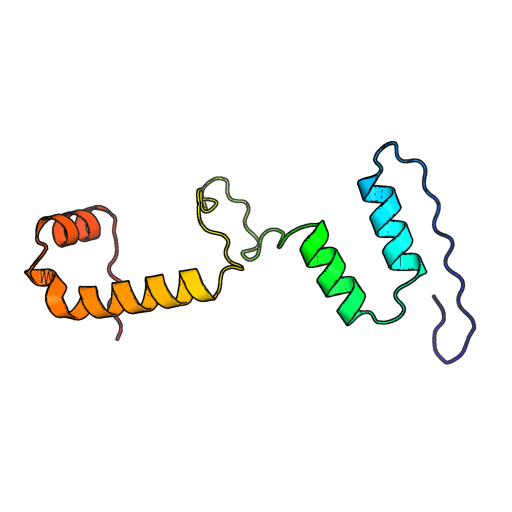101 ? 20.102 -10.742 -19.130 1.00 50.88 101 LYS A O 1
ATOM 803 N N . TYR A 1 102 ? 21.139 -10.829 -21.122 1.00 50.97 102 TYR A N 1
ATOM 804 C CA . TYR A 1 102 ? 19.963 -11.202 -21.903 1.00 50.97 102 TYR A CA 1
ATOM 805 C C . TYR A 1 102 ? 19.598 -12.653 -21.541 1.00 50.97 102 TYR A C 1
ATOM 807 O O . TYR A 1 102 ? 20.230 -13.597 -22.014 1.00 50.97 102 TYR A O 1
ATOM 815 N N . ILE A 1 103 ? 18.631 -12.841 -20.641 1.00 52.91 103 ILE A N 1
ATOM 816 C CA . ILE A 1 103 ? 17.898 -14.105 -20.550 1.00 52.91 103 ILE A CA 1
ATOM 817 C C . ILE A 1 103 ? 16.926 -14.053 -21.724 1.00 52.91 103 ILE A C 1
ATOM 819 O O . ILE A 1 103 ? 15.821 -13.531 -21.611 1.00 52.91 103 ILE A O 1
ATOM 823 N N . GLY A 1 104 ? 17.408 -14.476 -22.891 1.00 40.12 104 GLY A N 1
ATOM 824 C CA . GLY A 1 104 ? 16.533 -14.746 -24.019 1.00 40.12 104 GLY A CA 1
ATOM 825 C C . GLY A 1 104 ? 15.577 -15.858 -23.618 1.00 40.12 104 GLY A C 1
ATOM 826 O O . GLY A 1 104 ? 16.013 -16.856 -23.043 1.00 40.12 104 GLY A O 1
ATOM 827 N N . ASN A 1 105 ? 14.289 -15.656 -23.883 1.00 35.28 105 ASN A N 1
ATOM 828 C CA . ASN A 1 105 ? 13.288 -16.705 -23.751 1.00 35.28 105 ASN A CA 1
ATOM 829 C C . ASN A 1 105 ? 13.719 -17.917 -24.583 1.00 35.28 105 ASN A C 1
ATOM 831 O O . ASN A 1 105 ? 13.847 -17.816 -25.804 1.00 35.28 105 ASN A O 1
ATOM 835 N N . ASN A 1 106 ? 13.898 -19.043 -23.900 1.00 33.78 106 ASN A N 1
ATOM 836 C CA . ASN A 1 106 ? 13.537 -20.349 -24.421 1.00 33.78 106 ASN A CA 1
ATOM 837 C C . ASN A 1 106 ? 12.437 -20.885 -23.507 1.00 33.78 106 ASN A C 1
ATOM 839 O O . ASN A 1 106 ? 12.670 -20.859 -22.275 1.00 33.78 106 ASN A O 1
#

Foldseek 3Di:
DDDDPDDDDDDDDDDDPDPLVVVLVVLVVPDPDPVVNVVVCCVSVPVPPPPPDPPVPDDDPPPDDPVPVVVVVVVVVVVVVCVVVVVVPVVVVVVVVVVDDPPDDD

Radius of gyration: 22.99 Å; Cα contacts (8 Å, |Δi|>4): 28; chains: 1; bounding box: 48×33×59 Å